Protein AF-A0A4Y2N6R1-F1 (afdb_monomer)

Solvent-accessible surface area (backbone atoms only — not comparable to full-atom values): 10116 Å² total; per-residue (Å²): 134,87,81,92,79,81,91,75,86,80,79,86,77,82,77,80,74,69,68,68,67,60,58,67,72,70,54,75,85,73,76,73,74,77,66,81,74,75,65,67,39,72,58,57,70,48,81,45,76,41,72,84,85,52,84,71,51,69,81,73,56,57,84,58,54,69,70,30,55,52,27,42,37,36,41,35,48,38,81,90,56,83,51,68,85,47,46,48,79,48,70,51,52,42,35,42,39,38,39,39,47,93,83,52,100,61,28,41,45,46,80,45,81,46,77,54,48,37,34,72,86,74,43,47,76,48,67,40,74,88,80,21,31,39,40,35,41,35,35,42,66,60,50,44,70,60,82,77,78,81,73,79,73,74,81,84,73,90,129

Secondary structure (DSSP, 8-state):
------------------THHHHHHHS------------EEPPEEEEEEE----TTHHHH--GGGGSS-SEEEEEEE-TT--SGGGEEEEEETTEEEEEE-BTBSSEEEEEEE-SS-B-SSS-EEEEETTTTEEEEEEEBS---PPS------------

Foldseek 3Di:
DDDDDDDDDDDPDDDDDDCVVVVVVPDPPPVPPPPPPQAEDEWDKDKDFAADDDPVCVVPDDPFLPQHGFKIKMKTAAPQDQDPVQKDWDDDQFKIWIWGHPPGSYIYTDIDGHQAGWDPVPKDWDQDNVRNIIIIMTGGPDSGHRPDPPPPPPPPDDD

Sequence (159 aa):
VVLRKSLQSKKEEYVCEPIEDYVKNLLPKVEATKRPVPLTKEPKYCVRYRDVLDLKDYSLMGYTDRAAPKEIIIDVQLPQVQRASDVELDILERKLVLKSSPGVSHSYSLNLDLSYAIDTNAGAAKFDKTKKVLTVTLPVKERGIPKEVLCNEKDEKTA

Mean predicted aligned error: 15.82 Å

Structure (mmCIF, N/CA/C/O backbone):
data_AF-A0A4Y2N6R1-F1
#
_entry.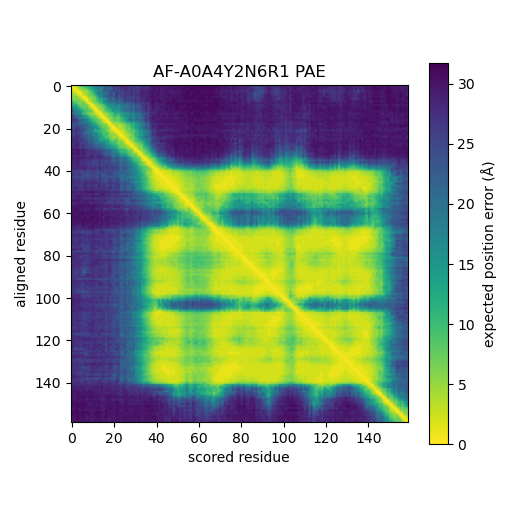id   AF-A0A4Y2N6R1-F1
#
loop_
_atom_site.group_PDB
_atom_site.id
_atom_site.type_symbol
_atom_site.label_atom_id
_atom_site.label_alt_id
_atom_site.label_comp_id
_atom_site.label_asym_id
_atom_site.label_entity_id
_atom_site.label_seq_id
_atom_site.pdbx_PDB_ins_code
_atom_site.Cartn_x
_atom_site.Cartn_y
_atom_site.Cartn_z
_atom_site.occupancy
_atom_site.B_iso_or_equ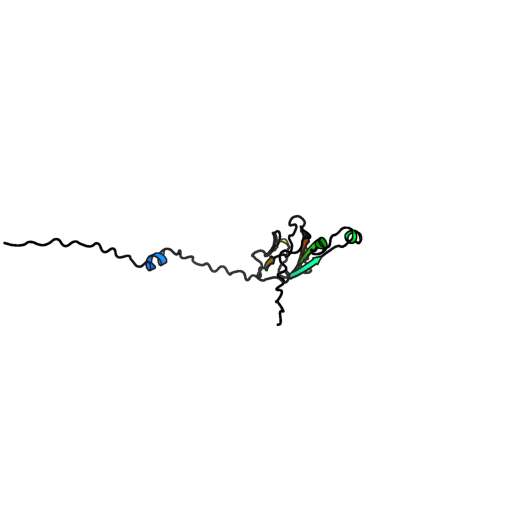iv
_atom_site.auth_seq_id
_atom_site.auth_comp_id
_atom_site.auth_asym_id
_atom_site.auth_atom_id
_atom_site.pdbx_PDB_model_num
ATOM 1 N N . VAL A 1 1 ? 9.565 101.416 24.700 1.00 36.78 1 VAL A N 1
ATOM 2 C CA . VAL A 1 1 ? 9.741 100.368 25.730 1.00 36.78 1 VAL A CA 1
ATOM 3 C C . VAL A 1 1 ? 9.554 99.023 25.044 1.00 36.78 1 VAL A C 1
ATOM 5 O O . VAL A 1 1 ? 8.460 98.758 24.580 1.00 36.78 1 VAL A O 1
ATOM 8 N N . VAL A 1 2 ? 10.687 98.338 24.823 1.00 30.53 2 VAL A N 1
ATOM 9 C CA . VAL A 1 2 ? 10.977 96.887 24.938 1.00 30.53 2 VAL A CA 1
ATOM 10 C C . VAL A 1 2 ? 9.838 95.912 24.522 1.00 30.53 2 VAL A C 1
ATOM 12 O O . VAL A 1 2 ? 8.723 96.038 24.994 1.00 30.53 2 VAL A O 1
ATOM 15 N N . LEU A 1 3 ? 10.011 94.893 23.668 1.00 31.05 3 LEU A N 1
ATOM 16 C CA . LEU A 1 3 ? 10.968 93.779 23.752 1.00 31.05 3 LEU A CA 1
ATOM 17 C C . LEU A 1 3 ? 11.045 92.994 22.429 1.00 31.05 3 LEU A C 1
ATOM 19 O O . LEU A 1 3 ? 10.031 92.551 21.899 1.00 31.05 3 LEU A O 1
ATOM 23 N N . ARG A 1 4 ? 12.277 92.720 21.976 1.00 42.09 4 ARG A N 1
ATOM 24 C CA . ARG A 1 4 ? 12.602 91.582 21.100 1.00 42.09 4 ARG A CA 1
ATOM 25 C C . ARG A 1 4 ? 12.287 90.276 21.837 1.00 42.09 4 ARG A C 1
ATOM 27 O O . ARG A 1 4 ? 12.768 90.104 22.954 1.00 42.09 4 ARG A O 1
ATOM 34 N N . LYS A 1 5 ? 11.600 89.334 21.187 1.00 38.69 5 LYS A N 1
ATOM 35 C CA . LYS A 1 5 ? 11.686 87.882 21.450 1.00 38.69 5 LYS A CA 1
ATOM 36 C C . LYS A 1 5 ? 11.543 87.187 20.089 1.00 38.69 5 LYS A C 1
ATOM 38 O O . LYS A 1 5 ? 10.512 87.310 19.450 1.00 38.69 5 LYS A O 1
ATOM 43 N N . SER A 1 6 ? 12.664 86.842 19.460 1.00 43.47 6 SER A N 1
ATOM 44 C CA . SER A 1 6 ? 13.350 85.543 19.557 1.00 43.47 6 SER A CA 1
ATOM 45 C C . SER A 1 6 ? 12.544 84.424 18.893 1.00 43.47 6 SER A C 1
ATOM 47 O O . SER A 1 6 ? 11.535 83.971 19.425 1.00 43.47 6 SER A O 1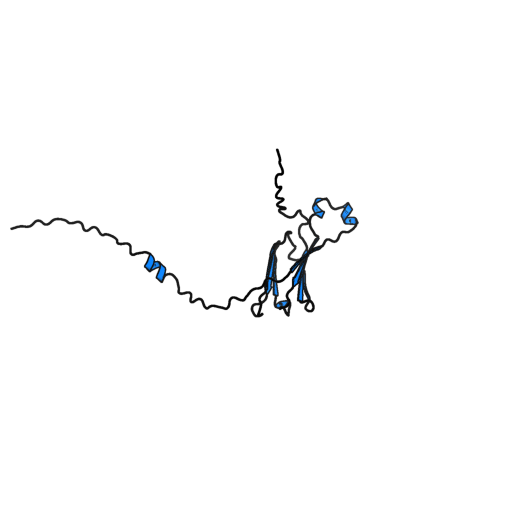
ATOM 49 N N . LEU A 1 7 ? 13.019 84.013 17.713 1.00 44.75 7 LEU A N 1
ATOM 50 C CA . LEU A 1 7 ? 12.608 82.811 16.998 1.00 44.75 7 LEU A CA 1
ATOM 51 C C . LEU A 1 7 ? 13.081 81.595 17.797 1.00 44.75 7 LEU A C 1
ATOM 53 O O . LEU A 1 7 ? 14.282 81.362 17.919 1.00 44.75 7 LEU A O 1
ATOM 57 N N . GLN A 1 8 ? 12.146 80.808 18.314 1.00 45.78 8 GLN A N 1
ATOM 58 C CA . GLN A 1 8 ? 12.432 79.448 18.749 1.00 45.78 8 GLN A CA 1
ATOM 59 C C . GLN A 1 8 ? 11.713 78.494 17.803 1.00 45.78 8 GLN A C 1
ATOM 61 O O . GLN A 1 8 ? 10.491 78.371 17.810 1.00 45.78 8 GLN A O 1
ATOM 66 N N . SER A 1 9 ? 12.526 77.879 16.947 1.00 47.06 9 SER A N 1
ATOM 67 C CA . SER A 1 9 ? 12.196 76.724 16.122 1.00 47.06 9 SER A CA 1
ATOM 68 C C . SER A 1 9 ? 11.564 75.635 16.994 1.00 47.06 9 SER A C 1
ATOM 70 O O . SER A 1 9 ? 12.207 75.130 17.917 1.00 47.06 9 SER A O 1
ATOM 72 N N . LYS A 1 10 ? 10.299 75.289 16.729 1.00 50.62 10 LYS A N 1
ATOM 73 C CA . LYS A 1 10 ? 9.674 74.087 17.285 1.00 50.62 10 LYS A CA 1
ATOM 74 C C . LYS A 1 10 ? 10.076 72.910 16.404 1.00 50.62 10 LYS A C 1
ATOM 76 O O . LYS A 1 10 ? 9.644 72.798 15.263 1.00 50.62 10 LYS A O 1
ATOM 81 N N . LYS A 1 11 ? 10.931 72.060 16.961 1.00 43.00 11 LYS A N 1
ATOM 82 C CA . LYS A 1 11 ? 11.257 70.733 16.450 1.00 43.00 11 LYS A CA 1
ATOM 83 C C . LYS A 1 11 ? 10.021 69.856 16.683 1.00 43.00 11 LYS A C 1
ATOM 85 O O . LYS A 1 11 ? 9.649 69.636 17.832 1.00 43.00 11 LYS A O 1
ATOM 90 N N . GLU A 1 12 ? 9.349 69.432 15.618 1.00 42.56 12 GLU A N 1
ATOM 91 C CA . GLU A 1 12 ? 8.365 68.349 15.692 1.00 42.56 12 GLU A CA 1
ATOM 92 C C . GLU A 1 12 ? 9.129 67.052 15.959 1.00 42.56 12 GLU A C 1
ATOM 94 O O . GLU A 1 12 ? 9.811 66.508 15.091 1.00 42.56 12 GLU A O 1
ATOM 99 N N . GLU A 1 13 ? 9.094 66.615 17.210 1.00 40.41 13 GLU A N 1
ATOM 100 C CA . GLU A 1 13 ? 9.632 65.335 17.639 1.00 40.41 13 GLU A CA 1
ATOM 101 C C . GLU A 1 13 ? 8.534 64.288 17.432 1.00 40.41 13 GLU A C 1
ATOM 103 O O . GLU A 1 13 ? 7.568 64.213 18.189 1.00 40.41 13 GLU A O 1
ATOM 108 N N . TYR A 1 14 ? 8.643 63.536 16.336 1.00 34.94 14 TYR A N 1
ATOM 109 C CA . TYR A 1 14 ? 7.761 62.410 16.049 1.00 34.94 14 TYR A CA 1
ATOM 110 C C . TYR A 1 14 ? 8.056 61.297 17.058 1.00 34.94 14 TYR A C 1
ATOM 112 O O . TYR A 1 14 ? 9.101 60.649 16.996 1.00 34.94 14 TYR A O 1
ATOM 120 N N . VAL A 1 15 ? 7.137 61.090 18.000 1.00 51.06 15 VAL A N 1
ATOM 121 C CA . VAL A 1 15 ? 7.174 59.956 18.924 1.00 51.06 15 VAL A CA 1
ATOM 122 C C . VAL A 1 15 ? 6.559 58.758 18.206 1.00 51.06 15 VAL A C 1
ATOM 124 O O . VAL A 1 15 ? 5.364 58.748 17.924 1.00 51.06 15 VAL A O 1
ATOM 127 N N . CYS A 1 16 ? 7.372 57.752 17.887 1.00 44.88 16 CYS A N 1
ATOM 128 C CA . CYS A 1 16 ? 6.858 56.455 17.462 1.00 44.88 16 CYS A CA 1
ATOM 129 C C . CYS A 1 16 ? 6.203 55.786 18.675 1.00 44.88 16 CYS A C 1
ATOM 131 O O . CYS A 1 16 ? 6.890 55.467 19.647 1.00 44.88 16 CYS A O 1
ATOM 133 N N . GLU A 1 17 ? 4.887 55.587 18.635 1.00 54.81 17 GLU A N 1
ATOM 134 C CA . GLU A 1 17 ? 4.198 54.769 19.635 1.00 54.81 17 GLU A CA 1
ATOM 135 C C . GLU A 1 17 ? 4.762 53.330 19.625 1.00 54.81 17 GLU A C 1
ATOM 137 O O . GLU A 1 17 ? 5.167 52.835 18.564 1.00 54.81 17 GLU A O 1
ATOM 142 N N . PRO A 1 18 ? 4.841 52.645 20.785 1.00 61.25 18 PRO A N 1
ATOM 143 C CA . PRO A 1 18 ? 5.410 51.305 20.875 1.00 61.25 18 PRO A CA 1
ATOM 144 C C . PRO A 1 18 ? 4.656 50.324 19.972 1.00 61.25 18 PRO A C 1
ATOM 146 O O . PRO A 1 18 ? 3.438 50.186 20.052 1.00 61.25 18 PRO A O 1
ATOM 149 N N . ILE A 1 19 ? 5.400 49.584 19.149 1.00 56.50 19 ILE A N 1
ATOM 150 C CA . ILE A 1 19 ? 4.869 48.614 18.172 1.00 56.50 19 ILE A CA 1
ATOM 151 C C . ILE A 1 19 ? 3.989 47.537 18.847 1.00 56.50 19 ILE A C 1
ATOM 153 O O . ILE A 1 19 ? 3.136 46.924 18.205 1.00 56.50 19 ILE A O 1
ATOM 157 N N . GLU A 1 20 ? 4.167 47.320 20.151 1.00 57.91 20 GLU A N 1
ATOM 158 C CA . GLU A 1 20 ? 3.519 46.262 20.930 1.00 57.91 20 GLU A CA 1
ATOM 159 C C . GLU A 1 20 ? 1.983 46.346 20.937 1.00 57.91 20 GLU A C 1
ATOM 161 O O . GLU A 1 20 ? 1.319 45.310 20.837 1.00 57.91 20 GLU A O 1
ATOM 166 N N . ASP A 1 21 ? 1.403 47.550 20.971 1.00 56.53 21 ASP A N 1
ATOM 167 C CA . ASP A 1 21 ? -0.057 47.719 21.000 1.00 56.53 21 ASP A CA 1
ATOM 168 C C . ASP A 1 21 ? -0.716 47.435 19.641 1.00 56.53 21 ASP A C 1
ATOM 170 O O . ASP A 1 21 ? -1.864 46.984 19.576 1.00 56.53 21 ASP A O 1
ATOM 174 N N . TYR A 1 22 ? 0.026 47.602 18.542 1.00 55.91 22 TYR A N 1
ATOM 175 C CA . TYR A 1 22 ? -0.473 47.321 17.195 1.00 55.91 22 TYR A CA 1
ATOM 176 C C . TYR A 1 22 ? -0.588 45.810 16.937 1.00 55.91 22 TYR A C 1
ATOM 178 O O . TYR A 1 22 ? -1.563 45.334 16.352 1.00 55.91 22 TYR A O 1
ATOM 186 N N . VAL A 1 23 ? 0.367 45.021 17.444 1.00 60.75 23 VAL A N 1
ATOM 187 C CA . VAL A 1 23 ? 0.393 43.557 17.263 1.00 60.75 23 VAL A CA 1
ATOM 188 C C . VAL A 1 23 ? -0.734 42.872 18.044 1.00 60.75 23 VAL A C 1
ATOM 190 O O . VAL A 1 23 ? -1.314 41.893 17.573 1.00 60.75 23 VAL A O 1
ATOM 193 N N . LYS A 1 24 ? -1.099 43.412 19.213 1.00 60.94 24 LYS A N 1
ATOM 194 C CA . LYS A 1 24 ? -2.147 42.854 20.086 1.00 60.94 24 LYS A CA 1
ATOM 195 C C . LYS A 1 24 ? -3.544 42.889 19.465 1.00 60.94 24 LYS A C 1
ATOM 197 O O . LYS A 1 24 ? -4.358 42.018 19.758 1.00 60.94 24 LYS A O 1
ATOM 202 N N . ASN A 1 25 ? -3.799 43.870 18.601 1.00 62.16 25 ASN A N 1
ATOM 203 C CA . ASN A 1 25 ? -5.115 44.119 18.014 1.00 62.16 25 ASN A CA 1
ATOM 204 C C . ASN A 1 25 ? -5.260 43.567 16.583 1.00 62.16 25 ASN A C 1
ATOM 206 O O . ASN A 1 25 ? -6.376 43.476 16.078 1.00 62.16 25 ASN A O 1
ATOM 210 N N . LEU A 1 26 ? -4.154 43.170 15.941 1.00 59.09 26 LEU A N 1
ATOM 211 C CA . LEU A 1 26 ? -4.133 42.575 14.595 1.00 59.09 26 LEU A CA 1
ATOM 212 C C . LEU A 1 26 ? -4.245 41.049 14.582 1.00 59.09 26 LEU A C 1
ATOM 214 O O . LEU A 1 26 ? -4.465 40.464 13.522 1.00 59.09 26 LEU A O 1
ATOM 218 N N . LEU A 1 27 ? -4.105 40.391 15.734 1.00 54.19 27 LEU A N 1
ATOM 219 C CA . LEU A 1 27 ? -4.385 38.966 15.837 1.00 54.19 27 LEU A CA 1
ATOM 220 C C . LEU A 1 27 ? -5.894 38.785 16.036 1.00 54.19 27 LEU A C 1
ATOM 222 O O . LEU A 1 27 ? -6.402 39.113 17.113 1.00 54.19 27 LEU A O 1
ATOM 226 N N . PRO A 1 28 ? -6.643 38.259 15.046 1.00 57.69 28 PRO A N 1
ATOM 227 C CA . PRO A 1 28 ? -8.009 37.842 15.308 1.00 57.69 28 PRO A CA 1
ATOM 228 C C . PRO A 1 28 ? -7.979 36.861 16.482 1.00 57.69 28 PRO A C 1
ATOM 230 O O . PRO A 1 28 ? -7.156 35.941 16.506 1.00 57.69 28 PRO A O 1
ATOM 233 N N . LYS A 1 29 ? -8.876 37.044 17.460 1.00 53.06 29 LYS A N 1
ATOM 234 C CA . LYS A 1 29 ? -9.203 35.994 18.429 1.00 53.06 29 LYS A CA 1
ATOM 235 C C . LYS A 1 29 ? -9.742 34.812 17.627 1.00 53.06 29 LYS A C 1
ATOM 237 O O . LYS A 1 29 ? -10.939 34.693 17.390 1.00 53.06 29 LYS A O 1
ATOM 242 N N . VAL A 1 30 ? -8.843 33.943 17.176 1.00 53.50 30 VAL A N 1
ATOM 243 C CA . VAL A 1 30 ? -9.194 32.594 16.768 1.00 53.50 30 VAL A CA 1
ATOM 244 C C . VAL A 1 30 ? -9.563 31.915 18.071 1.00 53.50 30 VAL A C 1
ATOM 246 O O . VAL A 1 30 ? -8.715 31.381 18.786 1.00 53.50 30 VAL A O 1
ATOM 249 N N . GLU A 1 31 ? -10.836 32.031 18.434 1.00 53.41 31 GLU A N 1
ATOM 250 C CA . GLU A 1 31 ? -11.447 31.183 19.438 1.00 53.41 31 GLU A CA 1
ATOM 251 C C . GLU A 1 31 ? -11.301 29.760 18.914 1.00 53.41 31 GLU A C 1
ATOM 253 O O . GLU A 1 31 ? -12.072 29.274 18.084 1.00 53.41 31 GLU A O 1
ATOM 258 N N . ALA A 1 32 ? -10.204 29.131 19.331 1.00 50.56 32 ALA A N 1
ATOM 259 C CA . ALA A 1 32 ? -9.892 27.752 19.056 1.00 50.56 32 ALA A CA 1
ATOM 260 C C . ALA A 1 32 ? -10.988 26.916 19.713 1.00 50.56 32 ALA A C 1
ATOM 262 O O . ALA A 1 32 ? -10.878 26.491 20.864 1.00 50.56 32 ALA A O 1
ATOM 263 N N . THR A 1 33 ? -12.074 26.699 18.973 1.00 50.31 33 THR A N 1
ATOM 264 C CA . THR A 1 33 ? -12.982 25.589 19.214 1.00 50.31 33 THR A CA 1
ATOM 265 C C . THR A 1 33 ? -12.094 24.353 19.242 1.00 50.31 33 THR A C 1
ATOM 267 O O . THR A 1 33 ? -11.563 23.924 18.218 1.00 50.31 33 THR A O 1
ATOM 270 N N . LYS A 1 34 ? -11.827 23.835 20.446 1.00 54.47 34 LYS A N 1
ATOM 271 C CA . LYS A 1 34 ? -11.085 22.593 20.651 1.00 54.47 34 LYS A CA 1
ATOM 272 C C . LYS A 1 34 ? -11.940 21.468 20.076 1.00 54.47 34 LYS A C 1
ATOM 274 O O . LYS A 1 34 ? -12.642 20.778 20.808 1.00 54.47 34 LYS A O 1
ATOM 279 N N . ARG A 1 35 ? -11.933 21.306 18.750 1.00 51.62 35 ARG A N 1
ATOM 280 C CA . ARG A 1 35 ? -12.372 20.061 18.130 1.00 51.62 35 ARG A CA 1
ATOM 281 C C . ARG A 1 35 ? -11.491 18.982 18.762 1.00 51.62 35 ARG A C 1
ATOM 283 O O . ARG A 1 35 ? -10.274 19.184 18.798 1.00 51.62 35 ARG A O 1
ATOM 290 N N . PRO A 1 36 ? -12.059 17.897 19.313 1.00 56.97 36 PRO A N 1
ATOM 291 C CA . PRO A 1 36 ? -11.247 16.787 19.776 1.00 56.97 36 PRO A CA 1
ATOM 292 C C . PRO A 1 36 ? -10.390 16.362 18.587 1.00 56.97 36 PRO A C 1
ATOM 294 O O . PRO A 1 36 ? -10.935 15.960 17.560 1.00 56.97 36 PRO A O 1
ATOM 297 N N . VAL A 1 37 ? -9.072 16.553 18.674 1.00 53.88 37 VAL A N 1
ATOM 298 C CA . VAL A 1 37 ? -8.156 16.094 17.631 1.00 53.88 37 VAL A CA 1
ATOM 299 C C . VAL A 1 37 ? -8.312 14.575 17.607 1.00 53.88 37 VAL A C 1
ATOM 301 O O . VAL A 1 37 ? -8.057 13.949 18.640 1.00 53.88 37 VAL A O 1
ATOM 304 N N . PRO A 1 38 ? -8.797 13.972 16.506 1.00 63.62 38 PRO A N 1
AT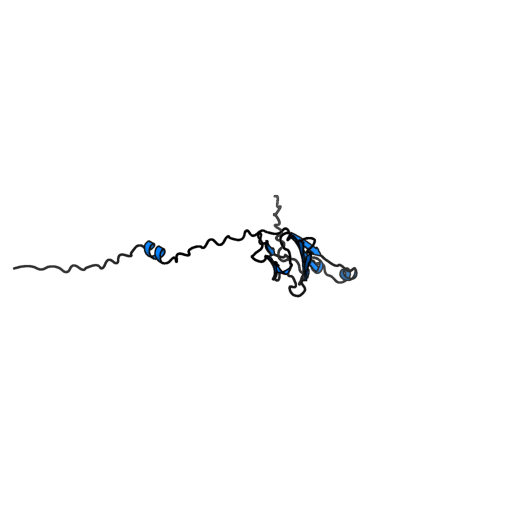OM 305 C CA . PRO A 1 38 ? -8.997 12.534 16.458 1.00 63.62 38 PRO A CA 1
ATOM 306 C C . PRO A 1 38 ? -7.659 11.849 16.721 1.00 63.62 38 PRO A C 1
ATOM 308 O O . PRO A 1 38 ? -6.676 12.106 16.018 1.00 63.62 38 PRO A O 1
ATOM 311 N N . LEU A 1 39 ? -7.607 11.014 17.760 1.00 71.44 39 LEU A N 1
ATOM 312 C CA . LEU A 1 39 ? -6.420 10.236 18.083 1.00 71.44 39 LEU A CA 1
ATOM 313 C C . LEU A 1 39 ? -6.151 9.290 16.910 1.00 71.44 39 LEU A C 1
ATOM 315 O O . LEU A 1 39 ? -6.837 8.283 16.732 1.00 71.44 39 LEU A O 1
ATOM 319 N N . THR A 1 40 ? -5.174 9.658 16.088 1.00 81.56 40 THR A N 1
ATOM 320 C CA . THR A 1 40 ? -4.838 8.919 14.877 1.00 81.56 40 THR A CA 1
ATOM 321 C C . THR A 1 40 ? -3.776 7.884 15.207 1.00 81.56 40 THR A C 1
ATOM 323 O O . THR A 1 40 ? -2.763 8.193 15.831 1.00 81.56 40 THR A O 1
ATOM 326 N N . LYS A 1 41 ? -4.027 6.639 14.814 1.00 89.25 41 LYS A N 1
ATOM 327 C CA . LYS A 1 41 ? -3.175 5.487 15.083 1.00 89.25 41 LYS A CA 1
ATOM 328 C C . LYS A 1 41 ? -2.504 5.019 13.800 1.00 89.25 41 LYS A C 1
ATOM 330 O O . LYS A 1 41 ? -3.150 4.896 12.763 1.00 89.25 41 LYS A O 1
ATOM 335 N N . GLU A 1 42 ? -1.226 4.682 13.886 1.00 92.31 42 GLU A N 1
ATOM 336 C CA . GLU A 1 42 ? -0.543 3.994 12.796 1.00 92.31 42 GLU A CA 1
ATOM 337 C C . GLU A 1 42 ? -0.922 2.497 12.808 1.00 92.31 42 GLU A C 1
ATOM 339 O O . GLU A 1 42 ? -0.834 1.840 13.858 1.00 92.31 42 GLU A O 1
ATOM 344 N N . PRO A 1 43 ? -1.422 1.939 11.692 1.00 93.81 43 PRO A N 1
ATOM 345 C CA . PRO A 1 43 ? -1.725 0.518 11.599 1.00 93.81 43 PRO A CA 1
ATOM 346 C C . PRO A 1 43 ? -0.442 -0.312 11.501 1.00 93.81 43 PRO A C 1
ATOM 348 O O . PRO A 1 43 ? 0.583 0.145 11.008 1.00 93.81 43 PRO A O 1
ATOM 351 N N . LYS A 1 44 ? -0.510 -1.581 11.913 1.00 95.56 44 LYS A N 1
ATOM 352 C CA . LYS A 1 44 ? 0.581 -2.527 11.643 1.00 95.56 44 LYS A CA 1
ATOM 353 C C . LYS A 1 44 ? 0.554 -2.904 10.168 1.00 95.56 44 LYS A C 1
ATOM 355 O O . LYS A 1 44 ? -0.518 -3.206 9.644 1.00 95.56 44 LYS A O 1
ATOM 360 N N . TYR A 1 45 ? 1.713 -2.947 9.526 1.00 96.69 45 TYR A N 1
ATOM 361 C CA . TYR A 1 45 ? 1.818 -3.333 8.125 1.00 96.69 45 TYR A CA 1
ATOM 362 C C . TYR A 1 45 ? 3.034 -4.223 7.861 1.00 96.69 45 TYR A C 1
ATOM 364 O O . TYR A 1 45 ? 3.970 -4.281 8.657 1.00 96.69 45 TYR A O 1
ATOM 372 N N . CYS A 1 46 ? 3.003 -4.936 6.738 1.00 96.25 46 CYS A N 1
ATOM 373 C CA . CYS A 1 46 ? 4.113 -5.729 6.227 1.00 96.25 46 CYS A CA 1
ATOM 374 C C . CYS A 1 46 ? 4.273 -5.458 4.731 1.00 96.25 46 CYS A C 1
ATOM 376 O O . CYS A 1 46 ? 3.303 -5.564 3.980 1.00 96.25 46 CYS A O 1
ATOM 378 N N . VAL A 1 47 ? 5.490 -5.117 4.309 1.00 95.19 47 VAL A N 1
ATOM 379 C CA . VAL A 1 47 ? 5.849 -4.942 2.898 1.00 95.19 47 VAL A CA 1
ATOM 380 C C . VAL A 1 47 ? 6.594 -6.187 2.440 1.00 95.19 47 VAL A C 1
ATOM 382 O O . VAL A 1 47 ? 7.568 -6.605 3.064 1.00 95.19 47 VAL A O 1
ATOM 385 N N . ARG A 1 48 ? 6.126 -6.791 1.353 1.00 94.81 48 ARG 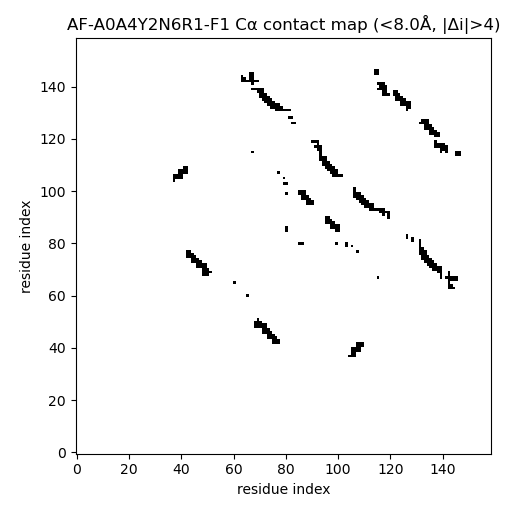A N 1
ATOM 386 C CA . ARG A 1 48 ? 6.715 -7.970 0.724 1.00 94.81 48 ARG A CA 1
ATOM 387 C C . ARG A 1 48 ? 6.972 -7.679 -0.743 1.00 94.81 48 ARG A C 1
ATOM 389 O O . ARG A 1 48 ? 6.186 -7.002 -1.396 1.00 94.81 48 ARG A O 1
ATOM 396 N N . TYR A 1 49 ? 8.049 -8.239 -1.264 1.00 92.81 49 TYR A N 1
ATOM 397 C CA . TYR A 1 49 ? 8.410 -8.123 -2.669 1.00 92.81 49 TYR A CA 1
ATOM 398 C C . TYR A 1 49 ? 8.190 -9.466 -3.350 1.00 92.81 49 TYR A C 1
ATOM 400 O O . TYR A 1 49 ? 8.533 -10.509 -2.788 1.00 92.81 49 TYR A O 1
ATOM 408 N N . ARG A 1 50 ? 7.581 -9.445 -4.537 1.00 90.44 50 ARG A N 1
ATOM 409 C CA . ARG A 1 50 ? 7.303 -10.645 -5.323 1.00 90.44 50 ARG A CA 1
ATOM 410 C C . ARG A 1 50 ? 7.943 -10.530 -6.697 1.00 90.44 50 ARG A C 1
ATOM 412 O O . ARG A 1 50 ? 7.807 -9.519 -7.384 1.00 90.44 50 ARG A O 1
ATOM 419 N N . ASP A 1 51 ? 8.602 -11.610 -7.089 1.00 86.38 51 ASP A N 1
ATOM 420 C CA . ASP A 1 51 ? 9.090 -11.830 -8.440 1.00 86.38 51 ASP A CA 1
ATOM 421 C C . ASP A 1 51 ? 8.525 -13.159 -8.959 1.00 86.38 51 ASP A C 1
ATOM 423 O O . ASP A 1 51 ? 8.247 -14.077 -8.185 1.00 86.38 51 ASP A O 1
ATOM 427 N N . VAL A 1 52 ? 8.305 -13.242 -10.266 1.00 78.00 52 VAL A N 1
ATOM 428 C CA . VAL A 1 52 ? 7.775 -14.427 -10.951 1.00 78.00 52 VAL A CA 1
ATOM 429 C C . VAL A 1 52 ? 8.767 -14.785 -12.042 1.00 78.00 52 VAL A C 1
ATOM 431 O O . VAL A 1 52 ? 8.660 -14.274 -13.148 1.00 78.00 52 VAL A O 1
ATOM 434 N N . LEU A 1 53 ? 9.762 -15.606 -11.734 1.00 75.44 53 LEU A N 1
ATOM 435 C CA . LEU A 1 53 ? 10.820 -15.947 -12.685 1.00 75.44 53 LEU A CA 1
ATOM 436 C C . LEU A 1 53 ? 10.410 -17.162 -13.529 1.00 75.44 53 LEU A C 1
ATOM 438 O O . LEU A 1 53 ? 10.083 -18.209 -12.971 1.00 75.44 53 LEU A O 1
ATOM 442 N N . ASP A 1 54 ? 10.444 -17.033 -14.859 1.00 76.06 54 ASP A N 1
ATOM 443 C CA . ASP A 1 54 ? 10.410 -18.178 -15.782 1.00 76.06 54 ASP A CA 1
ATOM 444 C C . ASP A 1 54 ? 11.853 -18.600 -16.123 1.00 76.06 54 ASP A C 1
ATOM 446 O O . ASP A 1 54 ? 12.761 -17.773 -16.196 1.00 76.06 54 ASP A O 1
ATOM 450 N N . LEU A 1 55 ? 12.085 -19.888 -16.384 1.00 79.00 55 LEU A N 1
ATOM 451 C CA . LEU A 1 55 ? 13.368 -20.404 -16.872 1.00 79.00 55 LEU A CA 1
ATOM 452 C C . LEU A 1 55 ? 13.825 -19.689 -18.154 1.00 79.00 55 LEU A C 1
ATOM 454 O O . LEU A 1 55 ? 15.021 -19.502 -18.362 1.00 79.00 55 LEU A O 1
ATOM 458 N N . LYS A 1 56 ? 12.882 -19.237 -18.989 1.00 74.31 56 LYS A N 1
ATOM 459 C CA . LYS A 1 56 ? 13.168 -18.455 -20.205 1.00 74.31 56 LYS A CA 1
ATOM 460 C C . LYS A 1 56 ? 13.704 -17.052 -19.910 1.00 74.31 56 LYS A C 1
ATOM 462 O O . LYS A 1 56 ? 14.508 -16.534 -20.685 1.00 74.31 56 LYS A O 1
ATOM 467 N N . ASP A 1 57 ? 13.315 -16.466 -18.780 1.00 69.88 57 ASP A N 1
ATOM 468 C CA . ASP A 1 57 ? 13.743 -15.125 -18.370 1.00 69.88 57 ASP A CA 1
ATOM 469 C C . ASP A 1 57 ? 15.252 -15.098 -18.045 1.00 69.88 57 ASP A C 1
ATOM 471 O O . ASP A 1 57 ? 15.912 -14.066 -18.187 1.00 69.88 57 ASP A O 1
ATOM 475 N N . TYR A 1 58 ? 15.846 -16.249 -17.694 1.00 68.19 58 TYR A N 1
ATOM 476 C CA . TYR A 1 58 ? 17.280 -16.358 -17.406 1.00 68.19 58 TYR A CA 1
ATOM 477 C C . TYR A 1 58 ? 18.173 -16.159 -18.634 1.00 68.19 58 TYR A C 1
ATOM 479 O O . TYR A 1 58 ? 19.300 -15.689 -18.474 1.00 68.19 58 TYR A O 1
ATOM 487 N N . SER A 1 59 ? 17.690 -16.495 -19.834 1.00 71.69 59 SER A N 1
ATOM 488 C CA . SER A 1 59 ? 18.460 -16.363 -21.078 1.00 71.69 59 SER A CA 1
ATOM 489 C C . SER A 1 59 ? 18.415 -14.952 -21.673 1.00 71.69 59 SER A C 1
ATOM 491 O O . SER A 1 59 ? 19.302 -14.603 -22.445 1.00 71.69 59 SER A O 1
ATOM 493 N N . LEU A 1 60 ? 17.389 -14.160 -21.337 1.00 62.78 60 LEU A N 1
ATOM 494 C CA . LEU A 1 60 ? 17.091 -12.866 -21.968 1.00 62.78 60 LEU A CA 1
ATOM 495 C C . LEU A 1 60 ? 17.387 -11.650 -21.076 1.00 62.78 60 LEU A C 1
ATOM 497 O O . LEU A 1 60 ? 17.623 -10.568 -21.605 1.00 62.78 60 LEU A O 1
ATOM 501 N N . MET A 1 61 ? 17.381 -11.797 -19.747 1.0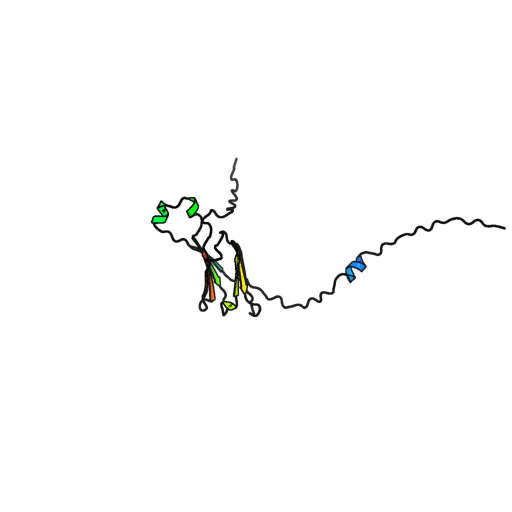0 58.41 61 MET A N 1
ATOM 502 C CA . MET A 1 61 ? 17.558 -10.666 -18.826 1.00 58.41 61 MET A CA 1
ATOM 503 C C . MET A 1 61 ? 19.034 -10.387 -18.512 1.00 58.41 61 MET A C 1
ATOM 505 O O . MET A 1 61 ? 19.754 -11.272 -18.035 1.00 58.41 61 MET A O 1
ATOM 509 N N . GLY A 1 62 ? 19.460 -9.134 -18.705 1.00 62.81 62 GLY A N 1
ATOM 510 C CA . GLY A 1 62 ? 20.759 -8.632 -18.248 1.00 62.81 62 GLY A CA 1
ATOM 511 C C . GLY A 1 62 ? 20.854 -8.559 -16.716 1.00 62.81 62 GLY A C 1
ATOM 512 O O . GLY A 1 62 ? 19.856 -8.663 -16.005 1.00 62.81 62 GLY A O 1
ATOM 513 N N . TYR A 1 63 ? 22.066 -8.373 -16.177 1.00 56.62 63 TYR A N 1
ATOM 514 C CA . TYR A 1 63 ? 22.317 -8.344 -14.723 1.00 56.62 63 TYR A CA 1
ATOM 515 C C . TYR A 1 63 ? 21.524 -7.240 -13.988 1.00 56.62 63 TYR A C 1
ATOM 517 O O . TYR A 1 63 ? 21.146 -7.412 -12.832 1.00 56.62 63 TYR A O 1
ATOM 525 N N . THR A 1 64 ? 21.227 -6.129 -14.667 1.00 56.09 64 THR A N 1
ATOM 526 C CA . THR A 1 64 ? 20.516 -4.962 -14.118 1.00 56.09 64 THR A CA 1
ATOM 527 C C . THR A 1 64 ? 19.013 -5.180 -13.947 1.00 56.09 64 THR A C 1
ATOM 529 O O . THR A 1 64 ? 18.443 -4.693 -12.974 1.00 56.09 64 THR A O 1
ATOM 532 N N . ASP A 1 65 ? 18.383 -5.970 -14.821 1.00 57.69 65 ASP A N 1
ATOM 533 C CA . ASP A 1 65 ? 16.927 -6.205 -14.809 1.00 57.69 65 ASP A CA 1
ATOM 534 C C . ASP A 1 65 ? 16.477 -7.111 -13.651 1.00 57.69 65 ASP A C 1
ATOM 536 O O . ASP A 1 65 ? 15.281 -7.275 -13.401 1.00 57.69 65 ASP A O 1
ATOM 540 N N . ARG A 1 66 ? 17.439 -7.720 -12.944 1.00 61.38 66 ARG A N 1
ATOM 541 C CA . ARG A 1 66 ? 17.218 -8.627 -11.808 1.00 61.38 66 ARG A CA 1
ATOM 542 C C . ARG A 1 66 ? 17.220 -7.926 -10.451 1.00 61.38 66 ARG A C 1
ATOM 544 O O . ARG A 1 66 ? 16.903 -8.561 -9.452 1.00 61.38 66 ARG A O 1
ATOM 551 N N . ALA A 1 67 ? 17.605 -6.651 -10.386 1.00 67.50 67 ALA A N 1
ATOM 552 C CA . ALA A 1 67 ? 17.733 -5.947 -9.109 1.00 67.50 67 ALA A CA 1
ATOM 553 C C . ALA A 1 67 ? 16.380 -5.506 -8.524 1.00 67.50 67 ALA A C 1
ATOM 555 O O . ALA A 1 67 ? 16.270 -5.313 -7.315 1.00 67.50 67 ALA A O 1
ATOM 556 N N . ALA A 1 68 ? 15.358 -5.345 -9.368 1.00 79.31 68 ALA A N 1
ATOM 557 C CA . ALA A 1 68 ? 14.061 -4.814 -8.972 1.00 79.31 68 ALA A CA 1
ATOM 558 C C . ALA A 1 68 ? 12.961 -5.891 -9.008 1.00 79.31 68 ALA A C 1
ATOM 560 O O . ALA A 1 68 ? 12.866 -6.638 -9.985 1.00 79.31 68 ALA A O 1
ATOM 561 N N . PRO A 1 69 ? 12.091 -5.947 -7.985 1.00 88.19 69 PRO A N 1
ATOM 562 C CA . PRO A 1 69 ? 10.984 -6.895 -7.942 1.00 88.19 69 PRO A CA 1
ATOM 563 C C . PRO A 1 69 ? 9.918 -6.567 -8.997 1.00 88.19 69 PRO A C 1
ATOM 565 O O . PRO A 1 69 ? 9.745 -5.409 -9.374 1.00 88.19 69 PRO A O 1
ATOM 568 N N . LYS A 1 70 ? 9.153 -7.577 -9.440 1.00 88.62 70 LYS A N 1
ATOM 569 C CA . LYS A 1 70 ? 8.001 -7.370 -10.341 1.00 88.62 70 LYS A CA 1
ATOM 570 C C . LYS A 1 70 ? 6.869 -6.617 -9.644 1.00 88.62 70 LYS A C 1
ATOM 572 O O . LYS A 1 70 ? 6.233 -5.757 -10.248 1.00 88.62 70 LYS A O 1
ATOM 577 N N . GLU A 1 71 ? 6.605 -6.950 -8.384 1.00 92.31 71 GLU A N 1
ATOM 578 C CA . GLU A 1 71 ? 5.472 -6.417 -7.630 1.00 92.31 71 GLU A CA 1
ATOM 579 C C . GLU A 1 71 ? 5.829 -6.179 -6.158 1.00 92.31 71 GLU A C 1
ATOM 581 O O . GLU A 1 71 ? 6.612 -6.915 -5.547 1.00 92.31 71 GLU A O 1
ATOM 586 N N . ILE A 1 72 ? 5.188 -5.174 -5.570 1.00 93.75 72 ILE A N 1
ATOM 587 C CA . ILE A 1 72 ? 5.195 -4.877 -4.139 1.00 93.75 72 ILE A CA 1
ATOM 588 C C . ILE A 1 72 ? 3.830 -5.267 -3.571 1.00 93.75 72 ILE A C 1
ATOM 590 O O . ILE A 1 72 ? 2.791 -4.846 -4.077 1.00 93.75 72 ILE A O 1
ATOM 594 N N . ILE A 1 73 ? 3.824 -6.066 -2.510 1.00 95.62 73 ILE A N 1
ATOM 595 C CA . ILE A 1 73 ? 2.624 -6.489 -1.788 1.00 95.62 73 ILE A CA 1
ATOM 596 C C . ILE A 1 73 ? 2.677 -5.890 -0.388 1.00 95.62 73 ILE A C 1
ATOM 598 O O . ILE A 1 73 ? 3.623 -6.133 0.358 1.00 95.62 73 ILE A O 1
ATOM 602 N N . ILE A 1 74 ? 1.659 -5.124 -0.019 1.00 96.62 74 ILE A N 1
ATOM 603 C CA . ILE A 1 74 ? 1.574 -4.441 1.269 1.00 96.62 74 ILE A CA 1
ATOM 604 C C . ILE A 1 74 ? 0.327 -4.938 1.985 1.00 96.62 74 ILE A C 1
ATOM 606 O O . ILE A 1 74 ? -0.790 -4.725 1.519 1.00 96.62 74 ILE A O 1
ATOM 610 N N . ASP A 1 75 ? 0.524 -5.590 3.124 1.00 97.00 75 ASP A N 1
ATOM 611 C CA . ASP A 1 75 ? -0.555 -6.063 3.983 1.00 97.00 75 ASP A CA 1
ATOM 612 C C . ASP A 1 75 ? -0.695 -5.116 5.176 1.00 97.00 75 ASP A C 1
ATOM 614 O O . ASP A 1 75 ? 0.217 -5.018 5.995 1.00 97.00 75 ASP A O 1
ATOM 618 N N . VAL A 1 76 ? -1.832 -4.429 5.293 1.00 96.38 76 VAL A N 1
ATOM 619 C CA . VAL A 1 76 ? -2.122 -3.474 6.373 1.00 96.38 76 VAL A CA 1
ATOM 620 C C . VAL A 1 76 ? -3.218 -4.030 7.278 1.00 96.38 76 VAL A C 1
ATOM 622 O O . VAL A 1 76 ? -4.323 -4.327 6.825 1.00 96.38 76 VAL A O 1
ATOM 625 N N . GLN A 1 77 ? -2.932 -4.161 8.572 1.00 95.25 77 GLN A N 1
ATOM 626 C CA . GLN A 1 77 ? -3.877 -4.646 9.577 1.00 95.25 77 GLN A CA 1
ATOM 627 C C . GLN A 1 77 ? -4.765 -3.506 10.081 1.00 95.25 77 GLN A C 1
ATOM 629 O O . GLN A 1 77 ? -4.294 -2.563 10.719 1.00 95.25 77 GLN A O 1
ATOM 634 N N . LEU A 1 78 ? -6.070 -3.631 9.851 1.00 93.19 78 LEU A N 1
ATOM 635 C CA . LEU A 1 78 ? -7.082 -2.620 10.155 1.00 93.19 78 LEU A CA 1
ATOM 636 C C . LEU A 1 78 ? -8.235 -3.228 10.979 1.00 93.19 78 LEU A C 1
ATOM 638 O O . LEU A 1 78 ? -9.370 -3.293 10.50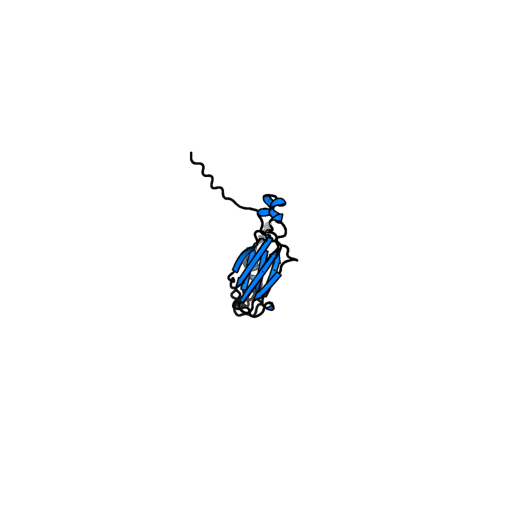5 1.00 93.19 78 LEU A O 1
ATOM 642 N N . PRO A 1 79 ? -7.987 -3.680 12.227 1.00 91.19 79 PRO A N 1
ATOM 643 C CA . PRO A 1 79 ? -8.988 -4.380 13.039 1.00 91.19 79 PRO A CA 1
ATOM 644 C C . PRO A 1 79 ? -10.244 -3.550 13.344 1.00 91.19 79 PRO A C 1
ATOM 646 O O . PRO A 1 79 ? -11.313 -4.126 13.523 1.00 91.19 79 PRO A O 1
ATOM 649 N N . GLN A 1 80 ? -10.135 -2.217 13.378 1.00 88.81 80 GLN A N 1
ATOM 650 C CA . GLN A 1 80 ? -11.266 -1.315 13.656 1.00 88.81 80 GLN A CA 1
ATOM 651 C C . GLN A 1 80 ? -12.087 -0.954 12.405 1.00 88.81 80 GLN A C 1
ATOM 653 O O . GLN A 1 80 ? -13.137 -0.327 12.519 1.00 88.81 80 GLN A O 1
ATOM 658 N N . VAL A 1 81 ? -11.637 -1.350 11.211 1.00 88.69 81 VAL A N 1
ATOM 659 C CA . VAL A 1 81 ? -12.326 -1.068 9.946 1.00 88.69 81 VAL A CA 1
ATOM 660 C C . VAL A 1 81 ? -13.323 -2.185 9.634 1.00 88.69 81 VAL A C 1
ATOM 662 O O . VAL A 1 81 ? -13.011 -3.381 9.694 1.00 88.69 81 VAL A O 1
ATOM 665 N N . GLN A 1 82 ? -14.553 -1.808 9.286 1.00 86.56 82 GLN A N 1
ATOM 666 C CA . GLN A 1 82 ? -15.610 -2.771 8.971 1.00 86.56 82 GLN A CA 1
ATOM 667 C C . GLN A 1 82 ? -15.780 -2.971 7.469 1.00 86.56 82 GLN A C 1
ATOM 669 O O . GLN A 1 82 ? -15.959 -4.108 7.016 1.00 86.56 82 GLN A O 1
ATOM 674 N N . ARG A 1 83 ? -15.696 -1.891 6.690 1.00 87.88 83 ARG A N 1
ATOM 675 C CA . ARG A 1 83 ? -15.862 -1.919 5.238 1.00 87.88 83 ARG A CA 1
ATOM 676 C C . ARG A 1 83 ? -14.644 -1.321 4.548 1.00 87.88 83 ARG A C 1
ATOM 678 O O . ARG A 1 83 ? -13.992 -0.435 5.080 1.00 87.88 83 ARG A O 1
ATOM 685 N N . ALA A 1 84 ? -14.395 -1.768 3.319 1.00 87.00 84 ALA A N 1
ATOM 686 C CA . ALA A 1 84 ? -13.367 -1.172 2.468 1.00 87.00 84 ALA A CA 1
ATOM 687 C C . ALA A 1 84 ? -13.647 0.315 2.180 1.00 87.00 84 ALA A C 1
ATOM 689 O O . ALA A 1 84 ? -12.713 1.090 2.066 1.00 87.00 84 ALA A O 1
ATOM 690 N N . SER A 1 85 ? -14.925 0.712 2.128 1.00 88.56 85 SER A N 1
ATOM 691 C CA . SER A 1 85 ? -15.364 2.102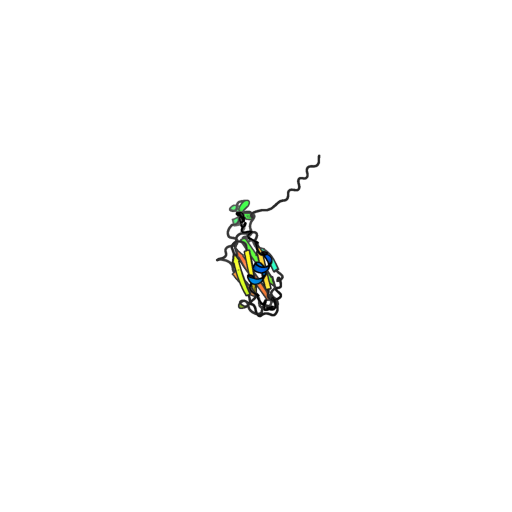 1.940 1.00 88.56 85 SER A CA 1
ATOM 692 C C . SER A 1 85 ? -14.997 3.037 3.090 1.00 88.56 85 SER A C 1
ATOM 694 O O . SER A 1 85 ? -15.045 4.247 2.920 1.00 88.56 85 SER A O 1
ATOM 696 N N . ASP A 1 86 ? -14.677 2.495 4.267 1.00 87.31 86 ASP A N 1
ATOM 697 C CA . ASP A 1 86 ? -14.318 3.300 5.436 1.00 87.31 86 ASP A CA 1
ATOM 698 C C . ASP A 1 86 ? -12.825 3.697 5.399 1.00 87.31 86 ASP A C 1
ATOM 700 O O . ASP A 1 86 ? -12.304 4.255 6.366 1.00 87.31 86 ASP A O 1
ATOM 704 N N . VAL A 1 87 ? -12.125 3.373 4.304 1.00 90.12 87 VAL A N 1
ATOM 705 C CA . VAL A 1 87 ? -10.699 3.617 4.084 1.00 90.12 87 VAL A CA 1
ATOM 706 C C . VAL A 1 87 ? -10.499 4.258 2.716 1.00 90.12 87 VAL A C 1
ATOM 708 O O . VAL A 1 87 ? -10.976 3.759 1.701 1.00 90.12 87 VAL A O 1
ATOM 711 N N . GLU A 1 88 ? -9.741 5.340 2.706 1.00 92.12 88 GLU A N 1
ATOM 712 C CA . GLU A 1 88 ? -9.235 6.022 1.526 1.00 92.12 88 GLU A CA 1
ATOM 713 C C . GLU A 1 88 ? -7.778 5.605 1.311 1.00 92.12 88 GLU A C 1
ATOM 715 O O . GLU A 1 88 ? -6.970 5.596 2.248 1.00 92.12 88 GLU A O 1
ATOM 720 N N . LEU A 1 89 ? -7.457 5.220 0.078 1.00 93.62 89 LEU A N 1
ATOM 721 C CA . LEU A 1 89 ? -6.130 4.781 -0.332 1.00 93.62 89 LEU A CA 1
ATOM 722 C C . LEU A 1 89 ? -5.690 5.619 -1.532 1.00 93.62 89 LEU A C 1
ATOM 724 O O . LEU A 1 89 ? -6.228 5.456 -2.625 1.00 93.62 89 LEU A O 1
ATOM 728 N N . ASP A 1 90 ? -4.685 6.461 -1.320 1.00 94.06 90 ASP A N 1
ATOM 729 C CA . ASP A 1 90 ? -4.044 7.261 -2.355 1.00 94.06 90 ASP A CA 1
ATOM 730 C C . ASP A 1 90 ? -2.690 6.644 -2.701 1.00 94.06 90 ASP A C 1
ATOM 732 O O . ASP A 1 90 ? -1.821 6.447 -1.845 1.00 94.06 90 ASP A O 1
ATOM 736 N N . ILE A 1 91 ? -2.505 6.344 -3.981 1.00 92.69 91 ILE A N 1
ATOM 737 C CA . ILE A 1 91 ? -1.295 5.719 -4.497 1.00 92.69 91 ILE A CA 1
ATOM 738 C C . ILE A 1 91 ? -0.641 6.696 -5.472 1.00 92.69 91 ILE A C 1
ATOM 740 O O . ILE A 1 91 ? -1.221 7.071 -6.489 1.00 92.69 91 ILE A O 1
ATOM 744 N N . LEU A 1 92 ? 0.583 7.099 -5.152 1.00 91.69 92 LEU A N 1
ATOM 745 C CA . LEU A 1 92 ? 1.450 7.914 -5.995 1.00 91.69 92 LEU A CA 1
ATOM 746 C C . LEU A 1 92 ? 2.617 7.060 -6.490 1.00 91.69 92 LEU A C 1
ATOM 748 O O . LEU A 1 92 ? 2.848 5.958 -6.003 1.00 91.69 92 LEU A O 1
ATOM 752 N N . GLU A 1 93 ? 3.409 7.597 -7.414 1.00 89.88 93 GLU A N 1
ATOM 753 C CA . GLU A 1 93 ? 4.487 6.854 -8.076 1.00 89.88 93 GLU A CA 1
ATOM 754 C C . GLU A 1 93 ? 5.443 6.129 -7.116 1.00 89.88 93 GLU A C 1
ATOM 756 O O . GLU A 1 93 ? 5.862 5.018 -7.407 1.00 89.88 93 GLU A O 1
ATOM 761 N N . ARG A 1 94 ? 5.789 6.728 -5.974 1.00 91.38 94 ARG A N 1
ATOM 762 C CA . ARG A 1 94 ? 6.696 6.138 -4.972 1.00 91.38 94 ARG A CA 1
ATOM 763 C C . ARG A 1 94 ? 6.155 6.269 -3.555 1.00 91.38 94 ARG A C 1
ATOM 765 O O . ARG A 1 94 ? 6.923 6.329 -2.603 1.00 91.38 94 ARG A O 1
ATOM 772 N N . LYS A 1 95 ? 4.840 6.390 -3.398 1.00 93.69 95 LYS A N 1
ATOM 773 C CA . LYS A 1 95 ? 4.247 6.675 -2.093 1.00 93.69 95 LYS A CA 1
ATOM 774 C C . LYS A 1 95 ? 2.854 6.091 -1.986 1.00 93.69 95 LYS A C 1
ATOM 776 O O . LYS A 1 95 ? 2.065 6.189 -2.921 1.00 93.69 95 LYS A O 1
ATOM 781 N N . LEU A 1 96 ? 2.554 5.525 -0.829 1.00 94.69 96 LEU A N 1
ATOM 782 C CA . LEU A 1 96 ? 1.235 5.037 -0.469 1.00 94.69 96 LEU A CA 1
ATOM 783 C C . LEU A 1 96 ? 0.751 5.804 0.755 1.00 94.69 96 LEU A C 1
ATOM 785 O O . LEU A 1 96 ? 1.409 5.817 1.795 1.00 94.69 96 LEU A O 1
ATOM 789 N N . VAL A 1 97 ? -0.415 6.426 0.634 1.00 95.12 97 VAL A N 1
ATOM 790 C CA . VAL A 1 97 ? -1.076 7.130 1.728 1.00 95.12 97 VAL A CA 1
ATOM 791 C C . VAL A 1 97 ? -2.418 6.464 1.981 1.00 95.12 97 VAL A C 1
ATOM 793 O O . VAL A 1 97 ? -3.220 6.282 1.074 1.00 95.12 97 VAL A O 1
ATOM 796 N N . LEU A 1 98 ? -2.662 6.092 3.230 1.00 94.31 98 LEU A N 1
ATOM 797 C CA . LEU A 1 98 ? -3.909 5.488 3.670 1.00 94.31 98 LEU A CA 1
ATOM 798 C C . LEU A 1 98 ? -4.488 6.313 4.807 1.00 94.31 98 LEU A C 1
ATOM 800 O O . LEU A 1 98 ? -3.793 6.622 5.778 1.00 94.31 98 LEU A O 1
ATOM 804 N N . LYS A 1 99 ? -5.777 6.626 4.702 1.00 91.81 99 LYS A N 1
ATOM 805 C CA . LYS A 1 99 ? -6.546 7.326 5.732 1.00 91.81 99 LYS A CA 1
ATOM 806 C C . LYS A 1 99 ? -7.853 6.590 5.965 1.00 91.81 99 LYS A C 1
ATOM 808 O O . LYS A 1 99 ? -8.487 6.138 5.024 1.00 91.81 99 LYS A O 1
ATOM 813 N N . SER A 1 100 ? -8.285 6.458 7.209 1.00 87.44 100 SER A N 1
ATOM 814 C CA . SER A 1 100 ? -9.642 5.980 7.495 1.00 87.44 100 SER A CA 1
ATOM 815 C C . SER A 1 100 ? -10.628 7.139 7.624 1.00 87.44 100 SER A C 1
ATOM 817 O O . SER A 1 100 ? -10.252 8.223 8.072 1.00 87.44 100 SER A O 1
ATOM 819 N N . SER A 1 101 ? -11.904 6.871 7.359 1.00 78.75 101 SER A N 1
ATOM 820 C CA . SER A 1 101 ? -12.993 7.840 7.475 1.00 78.75 101 SER A CA 1
ATOM 821 C C . SER A 1 101 ? -13.099 8.470 8.882 1.00 78.75 101 SER A C 1
ATOM 823 O O . SER A 1 101 ? -12.999 7.758 9.893 1.00 78.75 101 SER A O 1
ATOM 825 N N . PRO A 1 102 ? -13.328 9.796 8.975 1.00 59.94 102 PRO A N 1
ATOM 826 C CA . PRO A 1 102 ? -13.597 10.478 10.235 1.00 59.94 102 PRO A CA 1
ATOM 827 C C . PRO A 1 102 ? -14.976 10.066 10.775 1.00 59.94 102 PRO A C 1
ATOM 829 O O . PRO A 1 102 ? -16.012 10.451 10.243 1.00 59.94 102 PRO A O 1
ATOM 832 N N . GLY A 1 103 ? -14.989 9.268 11.843 1.00 60.22 103 GLY A N 1
ATOM 833 C CA . GLY A 1 103 ? -16.224 8.749 12.450 1.00 60.22 103 GLY A CA 1
ATOM 834 C C . GLY A 1 103 ? -16.044 7.424 13.191 1.00 60.22 103 GLY A C 1
ATOM 835 O O . GLY A 1 103 ? -16.871 7.062 14.025 1.00 60.22 103 GLY A O 1
ATOM 836 N N . VAL A 1 104 ? -14.937 6.719 12.944 1.00 60.28 104 VAL A N 1
ATOM 837 C CA . VAL A 1 104 ? -14.504 5.578 13.760 1.00 60.28 104 VAL A CA 1
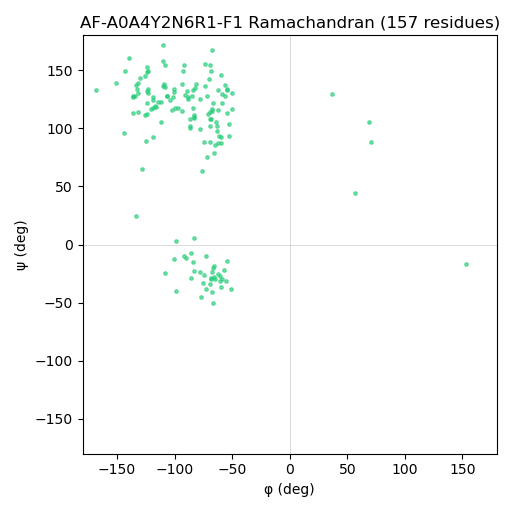ATOM 838 C C . VAL A 1 104 ? -13.773 6.118 14.990 1.00 60.28 104 VAL A C 1
ATOM 840 O O . VAL A 1 104 ? -12.970 7.041 14.875 1.00 60.28 104 VAL A O 1
ATOM 843 N N . SER A 1 105 ? -14.020 5.539 16.170 1.00 58.78 105 SER A N 1
ATOM 844 C CA . SER A 1 105 ? -13.381 5.932 17.443 1.00 58.78 105 SER A CA 1
ATOM 845 C C . SER A 1 105 ? -11.844 5.930 17.411 1.00 58.78 105 SER A C 1
ATOM 847 O O . SER A 1 105 ? -11.210 6.487 18.301 1.00 58.78 105 SER A O 1
ATOM 849 N N . HIS A 1 106 ? -11.255 5.320 16.382 1.00 65.44 106 HIS A N 1
ATOM 850 C CA . HIS A 1 106 ? -9.832 5.312 16.090 1.00 65.44 106 HIS A CA 1
ATOM 851 C C . HIS A 1 106 ? -9.651 5.548 14.590 1.00 65.44 106 HIS A C 1
ATOM 853 O O . HIS A 1 106 ? -10.035 4.696 13.785 1.00 65.44 106 HIS A O 1
ATOM 859 N N . SER A 1 107 ? -9.071 6.687 14.213 1.00 83.56 107 SER A N 1
ATOM 860 C CA . SER A 1 107 ? -8.669 6.934 12.831 1.00 83.56 107 SER A CA 1
ATOM 861 C C . SER A 1 107 ? -7.315 6.278 12.562 1.00 83.56 107 SER A C 1
ATOM 863 O O . SER A 1 107 ? -6.395 6.393 13.368 1.00 83.56 107 SER A O 1
ATOM 865 N N . TYR A 1 108 ? -7.172 5.588 11.436 1.00 90.69 108 TYR A N 1
ATOM 866 C CA . TYR A 1 108 ? -5.889 5.123 10.928 1.00 90.69 108 TYR A CA 1
ATOM 867 C C . TYR A 1 108 ? -5.304 6.128 9.945 1.00 90.69 108 TYR A C 1
ATOM 869 O O . TYR A 1 108 ? -6.012 6.652 9.083 1.00 90.69 108 TYR A O 1
ATOM 877 N N . SER A 1 109 ? -3.999 6.354 10.058 1.00 92.00 109 SER A N 1
ATOM 878 C CA . SER A 1 109 ? -3.207 7.060 9.055 1.00 92.00 109 SER A CA 1
ATOM 879 C C . SER A 1 109 ? -1.910 6.300 8.846 1.00 92.00 109 SER A C 1
ATOM 881 O O . SER A 1 109 ? -1.211 5.998 9.811 1.00 92.00 109 SER A O 1
ATOM 883 N N . LEU A 1 110 ? -1.596 5.996 7.594 1.00 93.62 110 LEU A N 1
ATOM 884 C CA . LEU A 1 110 ? -0.332 5.400 7.188 1.00 93.62 110 LEU A CA 1
ATOM 885 C C . LEU A 1 110 ? 0.199 6.180 5.995 1.00 93.62 110 LEU A C 1
ATOM 887 O O . LEU A 1 110 ? -0.533 6.473 5.052 1.00 93.62 110 LEU A O 1
ATOM 891 N N . ASN A 1 111 ? 1.477 6.512 6.051 1.00 95.12 111 ASN A N 1
ATOM 892 C CA . ASN A 1 111 ? 2.185 7.145 4.962 1.00 95.12 111 ASN A CA 1
ATOM 893 C C . ASN A 1 111 ? 3.490 6.377 4.759 1.00 95.12 111 ASN A C 1
ATOM 895 O O . ASN A 1 111 ? 4.325 6.343 5.658 1.00 95.12 111 ASN A O 1
ATOM 899 N N . LEU A 1 112 ? 3.610 5.720 3.611 1.00 93.69 112 LEU A N 1
ATOM 900 C CA . LEU A 1 112 ? 4.697 4.810 3.293 1.00 93.69 112 LEU A CA 1
ATOM 901 C C . LEU A 1 112 ? 5.384 5.269 2.009 1.00 93.69 112 LEU A C 1
ATOM 903 O O . LEU A 1 112 ? 4.755 5.314 0.950 1.00 93.69 112 LEU A O 1
ATOM 907 N N . ASP A 1 113 ? 6.681 5.542 2.094 1.00 93.69 113 ASP A N 1
ATOM 908 C CA . ASP A 1 113 ? 7.516 5.786 0.923 1.00 93.69 113 ASP A CA 1
ATOM 909 C C . ASP A 1 113 ? 7.998 4.446 0.340 1.00 93.69 113 ASP A C 1
ATOM 911 O O . ASP A 1 113 ? 8.440 3.546 1.057 1.00 93.69 113 ASP A O 1
ATOM 915 N N . LEU A 1 114 ? 7.877 4.293 -0.978 1.00 90.38 114 LEU A N 1
ATOM 916 C CA . LEU A 1 114 ? 8.203 3.076 -1.718 1.00 90.38 114 LEU A CA 1
ATOM 917 C C . LEU A 1 114 ? 9.572 3.219 -2.391 1.00 90.38 114 LEU A C 1
ATOM 919 O O . LEU A 1 114 ? 9.849 4.199 -3.084 1.00 90.38 114 LEU A O 1
ATOM 923 N N . SER A 1 115 ? 10.418 2.194 -2.260 1.00 87.69 115 SER A N 1
ATOM 924 C CA . SER A 1 115 ? 11.766 2.176 -2.854 1.00 87.69 115 SER A CA 1
ATOM 925 C C . SER A 1 115 ? 11.763 2.140 -4.389 1.00 87.69 115 SER A C 1
ATOM 927 O O . SER A 1 115 ? 12.747 2.526 -5.026 1.00 87.69 115 SER A O 1
ATOM 929 N N . TYR A 1 116 ? 10.654 1.713 -4.997 1.00 87.94 116 TYR A N 1
ATOM 930 C CA . TYR A 1 116 ? 10.503 1.571 -6.443 1.00 87.94 116 TYR A CA 1
ATOM 931 C C . TYR A 1 116 ? 9.325 2.389 -6.962 1.00 87.94 116 TYR A C 1
ATOM 933 O O . TYR A 1 116 ? 8.331 2.577 -6.262 1.00 87.94 116 TYR A O 1
ATOM 941 N N . ALA A 1 117 ? 9.454 2.854 -8.206 1.00 89.94 117 ALA A N 1
ATOM 942 C CA . ALA A 1 117 ? 8.360 3.493 -8.919 1.00 89.94 117 ALA A CA 1
ATOM 943 C C . ALA A 1 117 ? 7.318 2.441 -9.314 1.00 89.94 117 ALA A C 1
ATOM 945 O O . ALA A 1 117 ? 7.656 1.426 -9.925 1.00 89.94 117 ALA A O 1
ATOM 946 N N . ILE A 1 118 ? 6.058 2.683 -8.979 1.00 91.38 118 ILE A N 1
ATOM 947 C CA . ILE A 1 118 ? 4.950 1.758 -9.215 1.00 91.38 118 ILE A CA 1
ATOM 948 C C . ILE A 1 118 ? 4.021 2.237 -10.327 1.00 91.38 118 ILE A C 1
ATOM 950 O O . ILE A 1 118 ? 3.905 3.436 -10.605 1.00 91.38 118 ILE A O 1
ATOM 954 N N . ASP A 1 119 ? 3.337 1.288 -10.960 1.00 91.12 119 ASP A N 1
ATOM 955 C CA . ASP A 1 119 ? 2.268 1.570 -11.909 1.00 91.12 119 ASP A CA 1
ATOM 956 C C . ASP A 1 119 ? 0.944 1.731 -11.166 1.00 91.12 119 ASP A C 1
ATOM 958 O O . ASP A 1 119 ? 0.299 0.768 -10.753 1.00 91.12 119 ASP A O 1
ATOM 962 N N . THR A 1 120 ? 0.554 2.994 -10.997 1.00 88.25 120 THR A N 1
ATOM 963 C CA . THR A 1 120 ? -0.676 3.406 -10.320 1.00 88.25 120 THR A CA 1
ATOM 964 C C . THR A 1 120 ? -1.933 2.900 -11.027 1.00 88.25 120 THR A C 1
ATOM 966 O O . THR A 1 120 ? -2.957 2.737 -10.373 1.00 88.25 120 THR A O 1
ATOM 969 N N . ASN A 1 121 ? -1.874 2.637 -12.338 1.00 89.56 121 ASN A N 1
ATOM 970 C CA . ASN A 1 121 ? -3.039 2.223 -13.125 1.00 89.56 121 ASN A CA 1
ATOM 971 C C . ASN A 1 121 ? -3.282 0.711 -13.065 1.00 89.56 121 ASN A C 1
ATOM 973 O O . ASN A 1 121 ? -4.420 0.265 -13.190 1.00 89.56 121 ASN A O 1
ATOM 977 N N . ALA A 1 122 ? -2.219 -0.073 -12.875 1.00 90.75 122 ALA A N 1
ATOM 978 C CA . ALA A 1 122 ? -2.274 -1.533 -12.817 1.00 90.75 122 ALA A CA 1
ATOM 979 C C . ALA A 1 122 ? -2.284 -2.088 -11.377 1.00 90.75 122 ALA A C 1
ATOM 981 O O . ALA A 1 122 ? -2.266 -3.304 -11.177 1.00 90.75 122 ALA A O 1
ATOM 982 N N . GLY A 1 123 ? -2.307 -1.216 -10.364 1.00 90.38 123 GLY A N 1
ATOM 983 C CA . GLY A 1 123 ? -2.400 -1.607 -8.959 1.00 90.38 123 GLY A CA 1
ATOM 984 C C . GLY A 1 123 ? -3.754 -2.227 -8.596 1.00 90.38 123 GLY A C 1
ATOM 985 O O . GLY A 1 123 ? -4.798 -1.864 -9.132 1.00 90.38 123 GLY A O 1
ATOM 986 N N . ALA A 1 124 ? -3.746 -3.145 -7.631 1.00 94.25 124 ALA A N 1
ATOM 987 C CA . ALA A 1 124 ? -4.944 -3.784 -7.098 1.00 94.25 124 ALA A CA 1
ATOM 988 C C . ALA A 1 124 ? -4.961 -3.723 -5.567 1.00 94.25 124 ALA A C 1
ATOM 990 O O . ALA A 1 124 ? -3.934 -3.898 -4.917 1.00 94.25 124 ALA A O 1
ATOM 991 N N . ALA A 1 125 ? -6.136 -3.533 -4.968 1.00 94.69 125 ALA A N 1
ATOM 992 C CA . ALA A 1 125 ? -6.306 -3.556 -3.518 1.00 94.69 125 ALA A CA 1
ATOM 993 C C . ALA A 1 125 ? -7.514 -4.411 -3.126 1.00 94.69 125 ALA A C 1
ATOM 995 O O . ALA A 1 125 ? -8.577 -4.339 -3.743 1.00 94.69 125 ALA A O 1
ATOM 996 N N . LYS A 1 126 ? -7.358 -5.230 -2.083 1.00 95.56 126 LYS A N 1
ATOM 997 C CA . LYS A 1 126 ? -8.406 -6.122 -1.582 1.00 95.56 126 LYS A CA 1
ATOM 998 C C . LYS A 1 126 ? -8.469 -6.077 -0.064 1.00 95.56 126 LYS A C 1
ATOM 1000 O O . LYS A 1 126 ? -7.475 -6.326 0.610 1.00 95.56 126 LYS A O 1
ATOM 1005 N N . PHE A 1 127 ? -9.659 -5.825 0.474 1.00 95.62 127 PHE A N 1
ATOM 1006 C CA . PHE A 1 127 ? -9.910 -5.890 1.911 1.00 95.62 127 PHE A CA 1
ATOM 1007 C C . PHE A 1 127 ? -10.526 -7.236 2.301 1.00 95.62 127 PHE A C 1
ATOM 1009 O O . PHE A 1 127 ? -11.639 -7.571 1.887 1.00 95.62 127 PHE A O 1
ATOM 1016 N N . ASP A 1 128 ? -9.813 -8.001 3.122 1.00 95.94 128 ASP A N 1
ATOM 1017 C CA . ASP A 1 128 ? -10.327 -9.211 3.753 1.00 95.94 128 ASP A CA 1
ATOM 1018 C C . ASP A 1 128 ? -11.040 -8.848 5.063 1.00 95.94 128 ASP A C 1
ATOM 1020 O O . ASP A 1 128 ? -10.414 -8.516 6.072 1.00 95.94 128 ASP A O 1
ATOM 1024 N N . LYS A 1 129 ? -12.375 -8.944 5.057 1.00 92.69 129 LYS A N 1
ATOM 1025 C CA . LYS A 1 129 ? -13.222 -8.642 6.222 1.00 92.69 129 LYS A CA 1
ATOM 1026 C C . LYS A 1 129 ? -13.014 -9.612 7.384 1.00 92.69 129 LYS A C 1
ATOM 1028 O O . LYS A 1 129 ? -13.248 -9.218 8.524 1.00 92.69 129 LYS A O 1
ATOM 1033 N N . THR A 1 130 ? -12.617 -10.853 7.100 1.00 94.25 130 THR A N 1
ATOM 1034 C CA . THR A 1 130 ? -12.431 -11.893 8.121 1.00 94.25 130 THR A CA 1
ATOM 1035 C C . THR A 1 130 ? -11.128 -11.673 8.873 1.00 94.25 130 THR A C 1
ATOM 1037 O O . THR A 1 130 ? -11.114 -11.670 10.100 1.00 94.25 130 THR A O 1
ATOM 1040 N N . LYS A 1 131 ? -10.048 -11.390 8.137 1.00 95.12 131 LYS A N 1
ATOM 1041 C CA . LYS A 1 131 ? -8.720 -11.128 8.706 1.00 95.12 131 LYS A CA 1
ATOM 1042 C C . LYS A 1 131 ? -8.526 -9.683 9.146 1.00 95.12 131 LYS A C 1
ATOM 1044 O O . LYS A 1 131 ? -7.576 -9.401 9.867 1.00 95.12 131 LYS A O 1
ATOM 1049 N N . LYS A 1 132 ? -9.403 -8.776 8.705 1.00 94.56 132 LYS A N 1
ATOM 1050 C CA . LYS A 1 132 ? -9.268 -7.324 8.884 1.00 94.56 132 LYS A CA 1
ATOM 1051 C C . LYS A 1 132 ? -7.953 -6.799 8.306 1.00 94.56 132 LYS A C 1
ATOM 1053 O O . LYS A 1 132 ? -7.255 -6.009 8.938 1.00 94.56 132 LYS A O 1
ATOM 1058 N N . VAL A 1 133 ? -7.615 -7.261 7.102 1.00 95.69 133 VAL A N 1
ATOM 1059 C CA . VAL A 1 133 ? -6.376 -6.902 6.399 1.00 95.69 133 VAL A CA 1
ATOM 1060 C C . VAL A 1 133 ? -6.705 -6.309 5.037 1.00 95.69 133 VAL A C 1
ATOM 1062 O O . VAL A 1 133 ? -7.480 -6.887 4.277 1.00 95.69 133 VAL A O 1
ATOM 1065 N N . LEU A 1 134 ? -6.104 -5.162 4.731 1.00 96.06 134 LEU A N 1
ATOM 1066 C CA . LEU A 1 134 ? -6.052 -4.603 3.386 1.00 96.06 134 LEU A CA 1
ATOM 1067 C C . LEU A 1 134 ? -4.757 -5.067 2.717 1.00 96.06 134 LEU A C 1
ATOM 1069 O O . LEU A 1 134 ? -3.676 -4.691 3.159 1.00 96.06 134 LEU A O 1
ATOM 1073 N N . THR A 1 135 ? -4.875 -5.862 1.660 1.00 96.94 135 THR A N 1
ATOM 1074 C CA . THR A 1 135 ? -3.746 -6.281 0.826 1.00 96.94 135 THR A CA 1
ATOM 1075 C C . THR A 1 135 ? -3.716 -5.423 -0.430 1.00 96.94 135 THR A C 1
ATOM 1077 O O . THR A 1 135 ? -4.650 -5.463 -1.234 1.00 96.94 135 THR A O 1
ATOM 1080 N N . VAL A 1 136 ? -2.642 -4.662 -0.606 1.00 96.62 136 VAL A N 1
ATOM 1081 C CA . VAL A 1 136 ? -2.377 -3.831 -1.784 1.00 96.62 136 VAL A CA 1
ATOM 1082 C C . VAL A 1 136 ? -1.280 -4.503 -2.604 1.00 96.62 136 VAL A C 1
ATOM 1084 O O . VAL A 1 136 ? -0.244 -4.866 -2.064 1.00 96.62 136 VAL A O 1
ATOM 1087 N N . THR A 1 137 ? -1.515 -4.713 -3.894 1.00 96.31 137 THR A N 1
ATOM 1088 C CA . THR A 1 137 ? -0.569 -5.294 -4.855 1.00 96.31 137 THR A CA 1
ATOM 1089 C C . THR A 1 137 ? -0.255 -4.245 -5.910 1.00 96.31 137 THR A C 1
ATOM 1091 O O . THR A 1 137 ? -1.155 -3.778 -6.605 1.00 96.31 137 THR A O 1
ATOM 1094 N N . LEU A 1 138 ? 1.010 -3.853 -6.002 1.00 94.94 138 LEU A N 1
ATOM 1095 C CA . LEU A 1 138 ? 1.478 -2.734 -6.811 1.00 94.94 138 LEU A CA 1
ATOM 1096 C C . LEU A 1 138 ? 2.564 -3.231 -7.770 1.00 94.94 138 LEU A C 1
ATOM 1098 O O . LEU A 1 138 ? 3.641 -3.609 -7.305 1.00 94.94 138 LEU A O 1
ATOM 1102 N N . PRO A 1 139 ? 2.316 -3.254 -9.086 1.00 93.69 139 PRO A N 1
ATOM 1103 C CA . PRO A 1 139 ? 3.350 -3.584 -10.057 1.00 93.69 139 PRO A CA 1
ATOM 1104 C C . PRO A 1 139 ? 4.399 -2.469 -10.139 1.00 93.69 139 PRO A C 1
ATOM 1106 O O . PRO A 1 139 ? 4.075 -1.285 -10.052 1.00 93.69 139 PRO A O 1
ATOM 1109 N N . VAL A 1 140 ? 5.666 -2.846 -10.300 1.00 91.62 140 VAL A N 1
ATOM 1110 C CA . VAL A 1 140 ? 6.790 -1.907 -10.443 1.00 91.62 140 VAL A CA 1
ATOM 1111 C C . VAL A 1 140 ? 6.924 -1.490 -11.914 1.00 91.62 140 VAL A C 1
ATOM 1113 O O . VAL A 1 140 ? 6.990 -2.352 -12.788 1.00 91.62 140 VAL A O 1
ATOM 1116 N N . LYS A 1 141 ? 6.968 -0.176 -12.198 1.00 85.75 141 LYS A N 1
ATOM 1117 C CA . LYS A 1 141 ? 7.050 0.383 -13.569 1.00 85.75 141 LYS A CA 1
ATOM 1118 C C . LYS A 1 141 ? 8.370 0.058 -14.254 1.00 85.75 141 LYS A C 1
ATOM 1120 O O . LYS A 1 141 ? 8.399 -0.387 -15.395 1.00 85.75 141 LYS A O 1
ATOM 1125 N N . GLU A 1 142 ? 9.462 0.334 -13.556 1.00 73.25 142 GLU A N 1
ATOM 1126 C CA . GLU A 1 142 ? 10.812 0.216 -14.088 1.00 73.25 142 GLU A CA 1
ATOM 1127 C C . GLU A 1 142 ? 11.557 -0.817 -13.260 1.00 73.25 142 GLU A C 1
ATOM 1129 O O . GLU A 1 142 ? 11.787 -0.610 -12.065 1.00 73.25 142 GLU A O 1
ATOM 1134 N N . ARG A 1 143 ? 11.974 -1.920 -13.890 1.00 65.00 143 ARG A N 1
ATOM 1135 C CA . ARG A 1 143 ? 12.927 -2.840 -13.267 1.00 65.00 143 ARG A CA 1
ATOM 1136 C C . ARG A 1 143 ? 14.336 -2.254 -13.324 1.00 65.00 143 ARG A C 1
ATOM 1138 O O . ARG A 1 143 ? 15.211 -2.760 -14.010 1.00 65.00 143 ARG A O 1
ATOM 1145 N N . GLY A 1 144 ? 14.515 -1.121 -12.658 1.00 57.16 144 GLY A N 1
ATOM 1146 C CA . GLY A 1 144 ? 15.776 -0.405 -12.542 1.00 57.16 144 GLY A CA 1
ATOM 1147 C C . GLY A 1 144 ? 16.329 -0.488 -11.126 1.00 57.16 144 GLY A C 1
ATOM 1148 O O . GLY A 1 144 ? 15.593 -0.707 -10.163 1.00 57.16 144 GLY A O 1
ATOM 1149 N N . ILE A 1 145 ? 17.639 -0.290 -11.002 1.00 53.06 145 ILE A N 1
ATOM 1150 C CA . ILE A 1 145 ? 18.343 -0.195 -9.718 1.00 53.06 145 ILE A CA 1
ATOM 1151 C C . ILE A 1 145 ? 17.603 0.826 -8.827 1.00 53.06 145 ILE A C 1
ATOM 1153 O O . ILE A 1 145 ? 17.301 1.926 -9.308 1.00 53.06 145 ILE A O 1
ATOM 1157 N N . PRO A 1 146 ? 17.279 0.499 -7.557 1.00 55.75 146 PRO A N 1
ATOM 1158 C CA . PRO A 1 146 ? 16.661 1.464 -6.653 1.00 55.75 146 PRO A CA 1
ATOM 1159 C C . PRO A 1 146 ? 17.528 2.728 -6.584 1.00 55.75 146 PRO A C 1
ATOM 1161 O O . PRO A 1 146 ? 18.751 2.644 -6.460 1.00 55.75 146 PRO A O 1
ATOM 1164 N N . LYS A 1 147 ? 16.911 3.911 -6.706 1.00 55.47 147 LYS A N 1
ATOM 1165 C CA . LYS A 1 147 ? 17.646 5.170 -6.551 1.00 55.47 147 LYS A CA 1
ATOM 1166 C C . LYS A 1 147 ? 18.075 5.285 -5.085 1.00 55.47 147 LYS A C 1
ATOM 1168 O O . LYS A 1 147 ? 17.222 5.334 -4.207 1.00 55.47 147 LYS A O 1
ATOM 1173 N N . GLU A 1 148 ? 19.394 5.290 -4.903 1.00 54.78 148 GLU A N 1
ATOM 1174 C CA . GLU A 1 148 ? 20.171 5.402 -3.661 1.00 54.78 148 GLU A CA 1
ATOM 1175 C C . GLU A 1 148 ? 20.131 4.191 -2.717 1.00 54.78 148 GLU A C 1
ATOM 1177 O O . GLU A 1 148 ? 19.403 4.136 -1.729 1.00 54.78 148 GLU A O 1
ATOM 1182 N N . VAL A 1 149 ? 21.051 3.251 -2.953 1.00 48.59 149 VAL A N 1
ATOM 1183 C CA . VAL A 1 149 ? 21.722 2.586 -1.833 1.00 48.59 149 VAL A CA 1
ATOM 1184 C C . VAL A 1 149 ? 22.772 3.576 -1.329 1.00 48.59 149 VAL A C 1
ATOM 1186 O O . VAL A 1 149 ? 23.838 3.700 -1.929 1.00 48.59 149 VAL A O 1
ATOM 1189 N N . LEU A 1 150 ? 22.478 4.310 -0.253 1.00 49.72 150 LEU A N 1
ATOM 1190 C CA . LEU A 1 150 ? 23.513 5.013 0.504 1.00 49.72 150 LEU A CA 1
ATOM 1191 C C . LEU A 1 150 ? 24.320 3.940 1.253 1.00 49.72 150 LEU A C 1
ATOM 1193 O O . LEU A 1 150 ? 24.120 3.692 2.443 1.00 49.72 150 LEU A O 1
ATOM 1197 N N . CYS A 1 151 ? 25.182 3.219 0.533 1.00 36.22 151 CYS A N 1
ATOM 1198 C CA . CYS A 1 151 ? 26.257 2.484 1.173 1.00 36.22 151 CYS A CA 1
ATOM 1199 C C . CYS A 1 151 ? 27.128 3.551 1.825 1.00 36.22 151 CYS A C 1
ATOM 1201 O O . CYS A 1 151 ? 27.945 4.181 1.161 1.00 36.22 151 CYS A O 1
ATOM 1203 N N . ASN A 1 152 ? 26.926 3.781 3.121 1.00 40.91 152 ASN A N 1
ATOM 1204 C CA . ASN A 1 152 ? 27.961 4.385 3.937 1.00 40.91 152 ASN A CA 1
ATOM 1205 C C . ASN A 1 152 ? 29.103 3.369 3.965 1.00 40.91 152 ASN A C 1
ATOM 1207 O O . ASN A 1 152 ? 29.162 2.505 4.842 1.00 40.91 152 ASN A O 1
ATOM 1211 N N . GLU A 1 153 ? 29.958 3.433 2.950 1.00 52.94 153 GLU A N 1
ATOM 1212 C CA . GLU A 1 153 ? 31.290 2.866 2.981 1.00 52.94 153 GLU A CA 1
ATOM 1213 C C . GLU A 1 153 ? 31.992 3.612 4.117 1.00 52.94 153 GLU A C 1
ATOM 1215 O O . GLU A 1 153 ? 32.422 4.754 3.989 1.00 52.94 153 GLU A O 1
ATOM 1220 N N . LYS A 1 154 ? 31.954 3.026 5.319 1.00 45.03 154 LYS A N 1
ATOM 1221 C CA . LYS A 1 154 ? 32.883 3.427 6.362 1.00 45.03 154 LYS A CA 1
ATOM 1222 C C . LYS A 1 154 ? 34.236 3.041 5.805 1.00 45.03 154 LYS A C 1
ATOM 1224 O O . LYS A 1 154 ? 34.533 1.852 5.738 1.00 45.03 154 LYS A O 1
ATOM 1229 N N . ASP A 1 155 ? 34.985 4.045 5.375 1.00 46.69 155 ASP A N 1
ATOM 1230 C CA . ASP A 1 155 ? 36.387 3.921 5.027 1.00 46.69 155 ASP A CA 1
ATOM 1231 C C . ASP A 1 155 ? 37.125 3.266 6.198 1.00 46.69 155 ASP A C 1
ATOM 1233 O O . ASP A 1 155 ? 37.566 3.911 7.150 1.00 46.69 155 ASP A O 1
ATOM 1237 N N . GLU A 1 156 ? 37.251 1.946 6.138 1.00 53.09 156 GLU A N 1
ATOM 1238 C CA . GLU A 1 156 ? 38.310 1.230 6.812 1.00 53.09 156 GLU A CA 1
ATOM 1239 C C . GLU A 1 156 ? 39.579 1.483 6.001 1.00 53.09 156 GLU A C 1
ATOM 1241 O O . GLU A 1 156 ? 39.936 0.751 5.080 1.00 53.09 156 GLU A O 1
ATOM 1246 N N . LYS A 1 157 ? 40.262 2.576 6.341 1.00 41.41 157 LYS A N 1
ATOM 1247 C CA . LYS A 1 157 ? 41.702 2.689 6.131 1.00 41.41 157 LYS A CA 1
ATOM 1248 C C . LYS A 1 157 ? 42.385 2.884 7.471 1.00 41.41 157 LYS A C 1
ATOM 1250 O O . LYS A 1 157 ? 42.556 3.992 7.965 1.00 41.41 157 LYS A O 1
ATOM 1255 N N . THR A 1 158 ? 42.790 1.753 8.030 1.00 49.91 158 THR A N 1
ATOM 1256 C CA . THR A 1 158 ? 43.957 1.648 8.899 1.00 49.91 158 THR A CA 1
ATOM 1257 C C . THR A 1 158 ? 45.218 1.922 8.079 1.00 49.91 158 THR A C 1
ATOM 1259 O O . THR A 1 158 ? 45.473 1.204 7.111 1.00 49.91 158 THR A O 1
ATOM 1262 N N . ALA A 1 159 ? 45.997 2.927 8.480 1.00 41.72 159 ALA A N 1
ATOM 1263 C CA . ALA A 1 159 ? 47.466 2.927 8.509 1.00 41.72 159 ALA A CA 1
ATOM 1264 C C . ALA A 1 159 ? 47.955 4.179 9.249 1.00 41.72 159 ALA A C 1
ATOM 1266 O O . ALA A 1 159 ? 47.568 5.291 8.826 1.00 41.72 159 ALA A O 1
#

InterPro domains:
  IPR008978 HSP20-like chaperone [G3DSA:2.60.40.790] (62-146)
  IPR041442 PIH1D1/2/3, CS-like domain [PF18201] (41-141)
  IPR050734 PIH1 family, Kintoun subfamily [PTHR22997] (24-139)

Radius of gyration: 32.24 Å; Cα contacts (8 Å, |Δi|>4): 222; chains: 1; bounding box: 64×121×48 Å

pLDDT: mean 73.7, std 20.18, range [30.53, 97.0]

Organism: Araneus ventricosus (NCBI:txid182803)

Nearest PDB structures (foldseek):
  6gxz-assembly2_D  TM=9.146E-01  e=8.267E-07  Homo sapiens
  6gxz-assembly1_E  TM=8.782E-01  e=1.100E-06  Homo sapiens
  2jki-assembly3_U  TM=7.458E-01  e=1.997E-04  Arabidopsis thaliana
  1rl1-assembly1_A  TM=7.781E-01  e=2.932E-03  Homo sapiens
  1wgv-assembly1_A  TM=6.319E-01  e=3.481E-03  Homo sapiens